Protein AF-A0A7W3SV75-F1 (afdb_monomer)

Secondary structure (DSSP, 8-state):
------------S--PPP-SS-EEEEEE-SSEEEEEETTS-EEEEE----S--------

Sequence (59 aa):
MEINGSGKEKILSPVLIPTQGKIKKAAAGTKFSLYLTTDGQLYGWGNLVVGEQIISQDN

Radius of gyration: 16.85 Å; Cα contacts (8 Å, |Δi|>4): 47; chains: 1; bounding box: 42×50×24 Å

Nearest PDB structures (foldseek):
  4uzr-a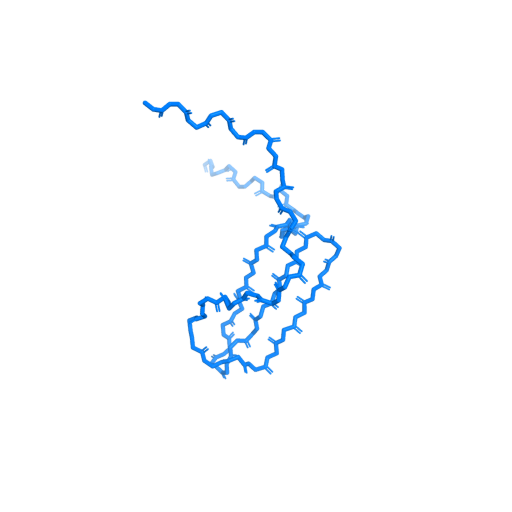ssembly1_B  TM=7.133E-01  e=6.480E-01  Pyrococcus horikoshii
  4dfw-assembly1_A  TM=6.711E-01  e=4.232E+00  Homo sapiens
  8yqu-assembly1_G  TM=4.138E-01  e=3.062E+00  African swine fever virus
  4e9d-assembly1_A  TM=6.676E-01  e=9.201E+00  Homo sapiens
  2ct4-assembly1_A  TM=2.436E-01  e=7.102E+00  Homo sapiens

InterPro domains:
  IPR009091 Regulator of chromosome condensation 1/beta-lactamase-inhibitor protein II [G3DSA:2.130.10.30] (3-56)
  IPR009091 Regulator of chromosome condensation 1/beta-lactamase-inhibitor protein II [SSF50985] (11-46)

Structure (mmCIF, N/CA/C/O backbone):
data_AF-A0A7W3SV75-F1
#
_entry.id   AF-A0A7W3SV75-F1
#
loop_
_atom_site.group_PDB
_atom_site.id
_atom_site.type_symbol
_atom_site.label_atom_id
_atom_site.label_alt_id
_atom_site.label_comp_id
_atom_site.label_asym_id
_atom_site.label_entity_id
_atom_site.label_seq_id
_atom_site.pdbx_PDB_ins_code
_atom_site.Cartn_x
_atom_site.Cartn_y
_atom_site.Cartn_z
_atom_site.occupancy
_atom_site.B_iso_or_equiv
_atom_site.auth_seq_id
_atom_site.auth_comp_id
_atom_site.auth_asym_id
_atom_site.auth_atom_id
_atom_site.pdbx_PDB_model_num
ATOM 1 N N . MET A 1 1 ? 35.214 -7.608 8.826 1.00 41.34 1 MET A N 1
ATOM 2 C CA . MET A 1 1 ? 34.254 -8.373 8.007 1.00 41.34 1 MET A CA 1
ATOM 3 C C . MET A 1 1 ? 33.594 -7.364 7.092 1.00 41.34 1 MET A C 1
ATOM 5 O O . MET A 1 1 ? 32.771 -6.585 7.548 1.00 41.34 1 MET A O 1
ATOM 9 N N . GLU A 1 2 ? 34.087 -7.260 5.866 1.00 45.25 2 GLU A N 1
ATOM 10 C CA . GLU A 1 2 ? 33.579 -6.302 4.885 1.00 45.25 2 GLU A CA 1
ATOM 11 C C . GLU A 1 2 ? 32.367 -6.917 4.190 1.00 45.25 2 GLU A C 1
ATOM 13 O O . GLU A 1 2 ? 32.480 -7.973 3.568 1.00 45.25 2 GLU A O 1
ATOM 18 N N . ILE A 1 3 ? 31.202 -6.279 4.298 1.00 55.03 3 ILE A N 1
ATOM 19 C CA . ILE A 1 3 ? 30.033 -6.654 3.500 1.00 55.03 3 ILE A CA 1
ATOM 20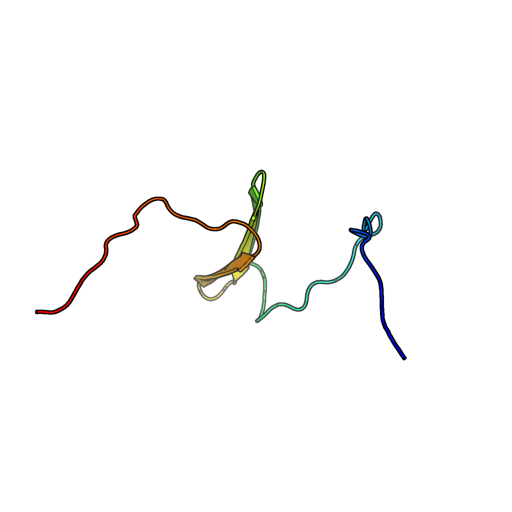 C C . ILE A 1 3 ? 30.064 -5.896 2.168 1.00 55.03 3 ILE A C 1
ATOM 22 O O . ILE A 1 3 ? 29.348 -4.923 1.953 1.00 55.03 3 ILE A O 1
ATOM 26 N N . ASN A 1 4 ? 30.916 -6.355 1.252 1.00 61.28 4 ASN A N 1
ATOM 27 C CA . ASN A 1 4 ? 30.867 -5.954 -0.153 1.00 61.28 4 ASN A CA 1
ATOM 28 C C . ASN A 1 4 ? 29.665 -6.643 -0.828 1.00 61.28 4 ASN A C 1
ATOM 30 O O . ASN A 1 4 ? 29.803 -7.705 -1.429 1.00 61.28 4 ASN A O 1
ATOM 34 N N . GLY A 1 5 ? 28.470 -6.063 -0.687 1.00 48.28 5 GLY A N 1
ATOM 35 C CA . GLY A 1 5 ? 27.226 -6.563 -1.282 1.00 48.28 5 GLY A CA 1
ATOM 36 C C . GLY A 1 5 ? 26.584 -5.541 -2.218 1.00 48.28 5 GLY A C 1
ATOM 37 O O . GLY A 1 5 ? 25.691 -4.804 -1.818 1.00 48.28 5 GLY A O 1
ATOM 38 N N . SER A 1 6 ? 27.016 -5.500 -3.478 1.00 62.03 6 SER A N 1
ATOM 39 C CA . SER A 1 6 ? 26.482 -4.631 -4.541 1.00 62.03 6 SER A CA 1
ATOM 40 C C . SER A 1 6 ? 25.256 -5.210 -5.279 1.00 62.03 6 SER A C 1
ATOM 42 O O . SER A 1 6 ? 24.947 -4.798 -6.398 1.00 62.03 6 SER A O 1
ATOM 44 N N . GLY A 1 7 ? 24.525 -6.156 -4.681 1.00 56.34 7 GLY A N 1
ATOM 45 C CA . GLY A 1 7 ? 23.371 -6.810 -5.308 1.00 56.34 7 GLY A CA 1
ATOM 46 C C . GLY A 1 7 ? 22.036 -6.331 -4.741 1.00 56.34 7 GLY A C 1
ATOM 47 O O . GLY A 1 7 ? 21.753 -6.544 -3.567 1.00 56.34 7 GLY A O 1
ATOM 48 N N . LYS A 1 8 ? 21.172 -5.740 -5.576 1.00 67.06 8 LYS A N 1
ATOM 49 C CA . LYS A 1 8 ? 19.744 -5.588 -5.245 1.00 67.06 8 LYS A CA 1
ATOM 50 C C . LYS A 1 8 ? 19.111 -6.979 -5.189 1.00 67.06 8 LYS A C 1
ATOM 52 O O . LYS A 1 8 ? 18.760 -7.532 -6.231 1.00 67.06 8 LYS A O 1
ATOM 57 N N . GLU A 1 9 ? 18.998 -7.556 -4.001 1.00 80.12 9 GLU A N 1
ATOM 58 C CA . GLU A 1 9 ? 18.362 -8.858 -3.831 1.00 80.12 9 GLU A CA 1
ATOM 59 C C . GLU A 1 9 ? 16.865 -8.758 -4.158 1.00 80.12 9 GLU A C 1
ATOM 61 O O . GLU A 1 9 ? 16.150 -7.881 -3.665 1.00 80.12 9 GLU A O 1
ATOM 66 N N . LYS A 1 10 ? 16.389 -9.624 -5.058 1.00 86.12 10 LYS A N 1
ATOM 67 C CA . LYS A 1 10 ? 14.972 -9.680 -5.421 1.00 86.12 10 LYS A CA 1
ATOM 68 C C . LYS A 1 10 ? 14.233 -10.510 -4.381 1.00 86.12 10 LYS A C 1
ATOM 70 O O . LYS A 1 10 ? 14.423 -11.719 -4.306 1.00 86.12 10 LYS A O 1
ATOM 75 N N . ILE A 1 11 ? 13.335 -9.871 -3.646 1.00 89.69 11 ILE A N 1
ATOM 76 C CA . ILE A 1 11 ? 12.385 -10.558 -2.774 1.00 89.69 11 ILE A CA 1
ATOM 77 C C . ILE A 1 11 ? 11.228 -11.062 -3.650 1.00 89.69 11 ILE A C 1
ATOM 79 O O . ILE A 1 11 ? 10.455 -10.261 -4.172 1.00 89.69 11 ILE A O 1
ATOM 83 N N . LEU A 1 12 ? 11.147 -12.381 -3.860 1.00 93.88 12 LEU A N 1
ATOM 84 C CA . LEU A 1 12 ? 10.122 -13.023 -4.707 1.00 93.88 12 LEU A CA 1
ATOM 85 C C . LEU A 1 12 ? 9.022 -13.737 -3.909 1.00 93.88 12 LEU A C 1
ATOM 87 O O . LEU A 1 12 ? 7.991 -14.099 -4.471 1.00 93.88 12 LEU A O 1
ATOM 91 N N . SER A 1 13 ? 9.231 -13.909 -2.606 1.00 95.06 13 SER A N 1
ATOM 92 C CA . SER A 1 13 ? 8.237 -14.443 -1.676 1.00 95.06 13 SER A CA 1
ATOM 93 C C . SER A 1 13 ? 7.665 -13.312 -0.821 1.00 95.06 13 SER A C 1
ATOM 95 O O . SER A 1 13 ? 8.381 -12.346 -0.550 1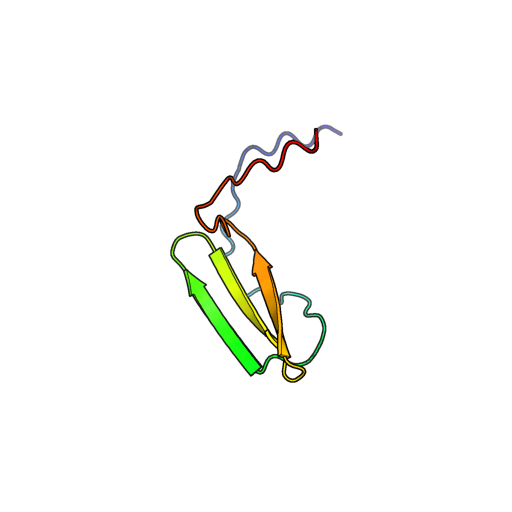.00 95.06 13 SER A O 1
ATOM 97 N N . PRO A 1 14 ? 6.406 -13.403 -0.358 1.00 94.81 14 PRO A N 1
ATOM 98 C CA . PRO A 1 14 ? 5.847 -12.407 0.547 1.00 94.81 14 PRO A CA 1
ATOM 99 C C . PRO A 1 14 ? 6.697 -12.241 1.812 1.00 94.81 14 PRO A C 1
ATOM 101 O O . PRO A 1 14 ? 7.063 -13.223 2.457 1.00 94.81 14 PRO A O 1
ATOM 104 N N . VAL A 1 15 ? 6.971 -10.990 2.182 1.00 94.00 15 VAL A N 1
ATOM 105 C CA . VAL A 1 15 ? 7.653 -10.620 3.427 1.00 94.00 15 VAL A CA 1
ATOM 106 C C . VAL A 1 15 ? 6.731 -9.707 4.220 1.00 94.00 15 VAL A C 1
ATOM 108 O O . VAL A 1 15 ? 6.152 -8.767 3.674 1.00 94.00 15 VAL A O 1
ATOM 111 N N . LEU A 1 16 ? 6.580 -9.996 5.513 1.00 93.62 16 LEU A N 1
ATOM 112 C CA . LEU A 1 16 ? 5.810 -9.150 6.413 1.00 93.62 16 LEU A CA 1
ATOM 113 C C . LEU A 1 16 ? 6.531 -7.815 6.610 1.00 93.62 16 LEU A C 1
ATOM 115 O O . LEU A 1 16 ? 7.701 -7.781 6.985 1.00 93.62 16 LEU A O 1
ATOM 119 N N . ILE A 1 17 ? 5.800 -6.721 6.420 1.00 90.88 17 ILE A N 1
ATOM 120 C CA . ILE A 1 17 ? 6.270 -5.376 6.742 1.00 90.88 17 ILE A CA 1
ATOM 121 C C . ILE A 1 17 ? 5.687 -5.000 8.107 1.00 90.88 17 ILE A C 1
ATOM 123 O O . ILE A 1 17 ? 4.462 -5.008 8.244 1.00 90.88 17 ILE A O 1
ATOM 127 N N . PRO A 1 18 ? 6.512 -4.677 9.118 1.00 92.06 18 PRO A N 1
ATOM 128 C CA . PRO A 1 18 ? 6.011 -4.160 10.387 1.00 92.06 18 PRO A CA 1
ATOM 129 C C . PRO A 1 18 ? 5.243 -2.847 10.175 1.00 92.06 18 PRO A C 1
ATOM 131 O O . PRO A 1 18 ? 5.771 -1.906 9.580 1.00 92.06 18 PRO A O 1
ATOM 134 N N . THR A 1 19 ? 4.001 -2.770 10.658 1.00 91.12 19 THR A N 1
ATOM 135 C CA . THR A 1 19 ? 3.135 -1.587 10.515 1.00 91.12 19 THR A CA 1
ATOM 136 C C . THR A 1 19 ? 2.862 -0.922 11.860 1.00 91.12 19 THR A C 1
ATOM 138 O O . THR A 1 19 ? 2.803 -1.582 12.895 1.00 91.12 19 THR A O 1
ATOM 141 N N . GLN A 1 20 ? 2.623 0.392 11.845 1.00 89.12 20 GLN A N 1
ATOM 142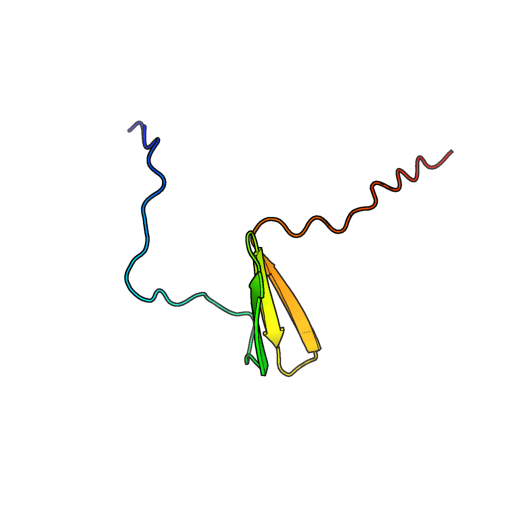 C CA . GLN A 1 20 ? 2.262 1.176 13.037 1.00 89.12 20 GLN A CA 1
ATOM 143 C C . GLN A 1 20 ? 0.750 1.116 13.333 1.00 89.12 20 GLN A C 1
ATOM 145 O O . GLN A 1 20 ? 0.098 2.133 13.538 1.00 89.12 20 GLN A O 1
ATOM 150 N N . GLY A 1 21 ? 0.168 -0.089 13.313 1.00 91.69 21 GLY A N 1
ATOM 151 C CA . GLY A 1 21 ? -1.253 -0.314 13.599 1.00 91.69 21 GLY A CA 1
ATOM 152 C C . GLY A 1 21 ? -2.023 -1.030 12.488 1.00 91.69 21 GLY A C 1
ATOM 153 O O . GLY A 1 21 ? -1.442 -1.648 11.590 1.00 91.69 21 GLY A O 1
ATOM 154 N N . LYS A 1 22 ? -3.362 -0.978 12.579 1.00 96.56 22 LYS A N 1
ATOM 155 C CA . LYS A 1 22 ? -4.274 -1.656 11.645 1.00 96.56 22 LYS A CA 1
ATOM 156 C C . LYS A 1 22 ? -4.324 -0.927 10.308 1.00 96.56 22 LYS A C 1
ATOM 158 O O . LYS A 1 22 ? -4.580 0.275 10.257 1.00 96.56 22 LYS A O 1
ATOM 163 N N . ILE A 1 23 ? -4.150 -1.678 9.225 1.00 96.94 23 ILE A N 1
ATOM 164 C CA . ILE A 1 23 ? -4.191 -1.146 7.863 1.00 96.94 23 ILE A CA 1
ATOM 165 C C . ILE A 1 23 ? -5.628 -1.111 7.352 1.00 96.94 23 ILE A C 1
ATOM 167 O O . ILE A 1 23 ? -6.345 -2.107 7.403 1.00 96.94 23 ILE A O 1
ATOM 171 N N . LYS A 1 24 ? -6.034 0.051 6.838 1.00 97.88 24 LYS A N 1
ATOM 172 C CA . LYS A 1 24 ? -7.322 0.269 6.177 1.00 97.88 24 LYS A CA 1
ATOM 173 C C . LYS A 1 24 ? -7.218 0.057 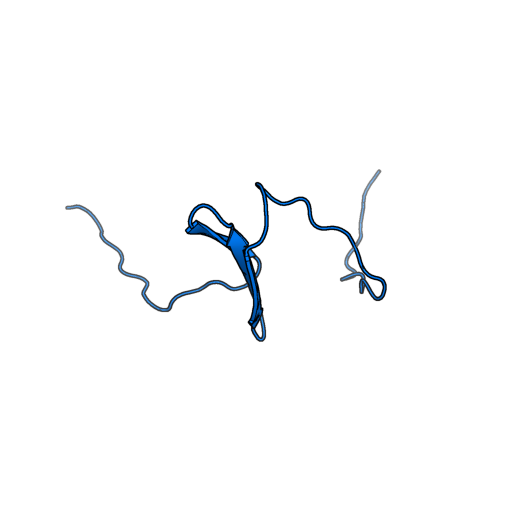4.669 1.00 97.88 24 LYS A C 1
ATOM 175 O O . LYS A 1 24 ? -8.123 -0.522 4.077 1.00 97.88 24 LYS A O 1
ATOM 180 N N . LYS A 1 25 ? -6.152 0.571 4.042 1.00 98.00 25 LYS A N 1
ATOM 181 C CA . LYS A 1 25 ? -5.900 0.495 2.590 1.00 98.00 25 LYS A CA 1
ATOM 182 C C . LYS A 1 25 ? -4.398 0.493 2.294 1.00 98.00 25 LYS A C 1
ATOM 184 O O . LYS A 1 25 ? -3.632 1.071 3.059 1.00 98.00 25 LYS A O 1
ATOM 189 N N . ALA A 1 26 ? -4.003 -0.089 1.165 1.00 9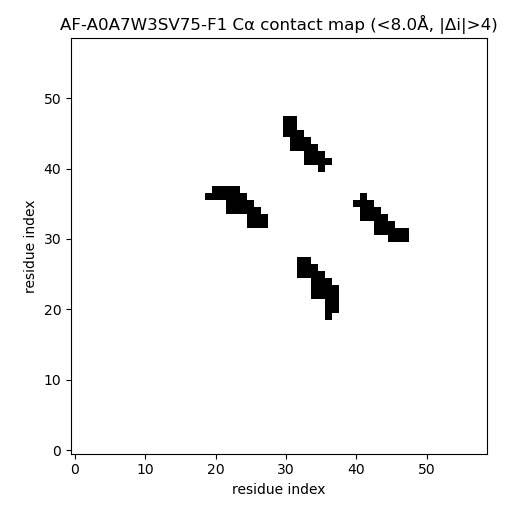6.38 26 ALA A N 1
ATOM 190 C CA . ALA A 1 26 ? -2.640 -0.036 0.635 1.00 96.38 26 ALA A CA 1
ATOM 191 C C . ALA A 1 26 ? -2.659 0.210 -0.882 1.00 96.38 26 ALA A C 1
ATOM 193 O O . ALA A 1 26 ? -3.622 -0.159 -1.555 1.00 96.38 26 ALA A O 1
ATOM 194 N N . ALA A 1 27 ? -1.609 0.842 -1.405 1.00 96.75 27 ALA A N 1
ATOM 195 C CA . ALA A 1 27 ? -1.429 1.112 -2.829 1.00 96.75 27 ALA A CA 1
ATOM 196 C C . ALA A 1 27 ? 0.057 1.042 -3.210 1.00 96.75 27 ALA A C 1
ATOM 198 O O . ALA A 1 27 ? 0.928 1.387 -2.412 1.00 96.75 27 ALA A O 1
ATOM 199 N N . ALA A 1 28 ? 0.342 0.635 -4.446 1.00 95.38 28 ALA A N 1
ATOM 200 C CA . ALA A 1 28 ? 1.688 0.619 -5.006 1.00 95.38 28 ALA A CA 1
ATOM 201 C C . ALA A 1 28 ? 1.730 1.477 -6.274 1.00 95.38 28 ALA A C 1
ATOM 203 O O . ALA A 1 28 ? 0.920 1.296 -7.181 1.00 95.38 28 ALA A O 1
ATOM 204 N N . GLY A 1 29 ? 2.671 2.418 -6.316 1.00 92.88 29 GLY A N 1
ATOM 205 C CA . GLY A 1 29 ? 3.023 3.176 -7.510 1.00 92.88 29 GLY A CA 1
ATOM 206 C C . GLY A 1 29 ? 4.278 2.609 -8.173 1.00 92.88 29 GLY A C 1
ATOM 207 O O . GLY A 1 29 ? 4.950 1.735 -7.631 1.00 92.88 29 GLY A O 1
ATOM 208 N N . THR A 1 30 ? 4.655 3.155 -9.330 1.00 93.88 30 THR A N 1
ATOM 209 C CA . THR A 1 30 ? 5.807 2.676 -10.120 1.00 93.88 30 THR A CA 1
ATOM 210 C C . THR A 1 30 ? 7.126 2.643 -9.340 1.00 93.88 30 THR A C 1
ATOM 212 O O . THR A 1 30 ? 7.997 1.827 -9.631 1.00 93.88 30 THR A O 1
ATOM 215 N N . LYS A 1 31 ? 7.307 3.546 -8.367 1.00 93.25 31 LYS A N 1
ATOM 216 C CA . LYS A 1 31 ? 8.541 3.660 -7.568 1.00 93.25 31 LYS A CA 1
ATOM 217 C C . LYS A 1 31 ? 8.292 3.827 -6.067 1.00 93.25 31 LYS A C 1
ATOM 219 O O . LYS A 1 31 ? 9.235 4.133 -5.339 1.00 93.25 31 LYS A O 1
ATOM 224 N N . PHE A 1 32 ? 7.056 3.664 -5.604 1.00 93.44 32 PHE A N 1
ATOM 225 C CA . PHE A 1 32 ? 6.695 3.884 -4.205 1.00 93.44 32 PHE A CA 1
ATOM 226 C C . PHE A 1 32 ? 5.592 2.934 -3.749 1.00 93.44 32 PHE A C 1
ATOM 228 O O . PHE A 1 32 ? 4.890 2.325 -4.555 1.00 93.44 32 PHE A O 1
ATOM 235 N N . SER A 1 33 ? 5.418 2.813 -2.442 1.00 95.12 33 SER A N 1
ATOM 236 C CA . SER A 1 33 ? 4.303 2.091 -1.830 1.00 95.12 33 SER A CA 1
ATOM 237 C C . SER A 1 33 ? 3.752 2.903 -0.669 1.00 95.12 33 SER A C 1
ATOM 239 O O . SER A 1 33 ? 4.515 3.572 0.026 1.00 95.12 33 SER A O 1
ATOM 241 N N . LEU A 1 34 ? 2.433 2.857 -0.489 1.00 95.62 34 LEU A N 1
ATOM 242 C CA . LEU A 1 34 ? 1.696 3.598 0.530 1.00 95.62 34 LEU A CA 1
ATOM 243 C C . LEU A 1 34 ? 0.763 2.667 1.300 1.00 95.62 34 LEU A C 1
ATOM 245 O O . LEU A 1 34 ? 0.171 1.750 0.721 1.00 95.62 34 LEU A O 1
ATOM 249 N N . TYR A 1 35 ? 0.543 2.970 2.575 1.00 97.19 35 TYR A N 1
ATOM 250 C CA . TYR A 1 35 ? -0.559 2.408 3.346 1.00 97.19 35 T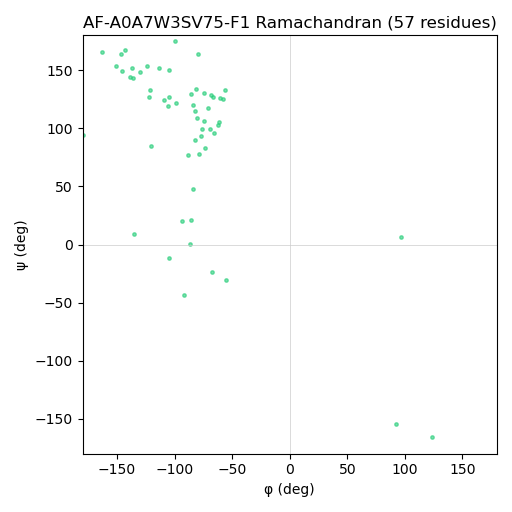YR A CA 1
ATOM 251 C C . TYR A 1 35 ? -1.219 3.457 4.242 1.00 97.19 35 TYR A C 1
ATOM 253 O O . TYR A 1 35 ? -0.560 4.339 4.786 1.00 97.19 35 TYR A O 1
ATOM 261 N N . LEU A 1 36 ? -2.538 3.339 4.389 1.00 97.25 36 LEU A N 1
ATOM 262 C CA . LEU A 1 36 ? -3.379 4.164 5.251 1.00 97.25 36 LEU A CA 1
ATOM 263 C C . LEU A 1 36 ? -3.844 3.312 6.429 1.00 97.25 36 LEU A C 1
ATOM 265 O O . LEU A 1 36 ? -4.462 2.261 6.228 1.00 97.25 36 LEU A O 1
ATOM 269 N N . THR A 1 37 ? -3.581 3.764 7.645 1.00 97.56 37 THR A N 1
ATOM 270 C CA . THR A 1 37 ? -4.056 3.120 8.870 1.00 97.56 37 THR A CA 1
ATOM 271 C C . THR A 1 37 ? -5.519 3.475 9.165 1.00 97.56 37 THR A C 1
ATOM 273 O O . THR A 1 37 ? -6.100 4.402 8.594 1.00 97.56 37 THR A O 1
ATOM 276 N N . THR A 1 38 ? -6.172 2.709 10.041 1.00 97.75 38 THR A N 1
ATOM 277 C CA . THR A 1 38 ? -7.584 2.939 10.400 1.00 97.75 38 THR A CA 1
ATOM 278 C C . THR A 1 38 ? -7.825 4.234 11.175 1.00 97.75 38 THR A C 1
ATOM 280 O O . THR A 1 38 ? -8.941 4.744 11.130 1.00 97.75 38 THR A O 1
ATOM 283 N N . ASP A 1 39 ? -6.803 4.758 11.851 1.00 96.94 39 ASP A N 1
ATOM 284 C CA . ASP A 1 39 ? -6.805 6.044 12.566 1.00 96.94 39 ASP A CA 1
ATOM 285 C C . ASP A 1 39 ? -6.451 7.245 11.663 1.00 96.94 39 ASP A C 1
ATOM 287 O O . ASP A 1 39 ? -6.466 8.381 12.125 1.00 96.94 39 ASP A O 1
ATOM 291 N N . GLY A 1 40 ? -6.197 7.017 10.367 1.00 96.62 40 GLY A N 1
ATOM 292 C CA . GLY A 1 40 ? -6.038 8.079 9.370 1.00 96.62 40 GLY A CA 1
ATOM 293 C C . GLY A 1 40 ? -4.599 8.491 9.064 1.00 96.62 40 GLY A C 1
ATOM 294 O O . GLY A 1 40 ? -4.406 9.430 8.295 1.00 96.62 40 GLY A O 1
ATOM 295 N N . GLN A 1 41 ? -3.595 7.797 9.601 1.00 96.81 41 GLN A N 1
ATOM 296 C CA . GLN A 1 41 ? -2.187 8.073 9.309 1.00 96.81 41 GLN A CA 1
ATOM 297 C C . GLN A 1 41 ? -1.757 7.435 7.974 1.00 96.81 41 GLN A C 1
ATOM 299 O O . GLN A 1 41 ? -2.057 6.273 7.682 1.00 96.81 41 GLN A O 1
ATOM 304 N N . LEU A 1 42 ? -1.055 8.205 7.138 1.00 94.75 42 LEU A N 1
ATOM 305 C CA . LEU A 1 42 ? -0.520 7.753 5.852 1.00 94.75 42 LEU A CA 1
ATOM 306 C C . LEU A 1 42 ? 0.988 7.527 5.970 1.00 94.75 42 LEU A C 1
ATOM 308 O O . LEU A 1 42 ? 1.727 8.430 6.351 1.00 94.75 42 LEU A O 1
ATOM 312 N N . TYR A 1 43 ? 1.440 6.340 5.580 1.00 94.38 43 TYR A N 1
ATOM 313 C CA . TYR A 1 43 ? 2.850 5.969 5.565 1.00 94.38 43 TYR A CA 1
ATOM 314 C C . TYR A 1 43 ? 3.256 5.508 4.175 1.00 94.38 43 TYR A C 1
ATOM 316 O O . TYR A 1 43 ? 2.439 4.986 3.413 1.00 94.38 43 TYR A O 1
ATOM 324 N N . GLY A 1 44 ? 4.538 5.650 3.858 1.00 93.31 44 GLY A N 1
ATOM 325 C CA . GLY A 1 44 ? 5.063 5.193 2.587 1.00 93.31 44 GLY A C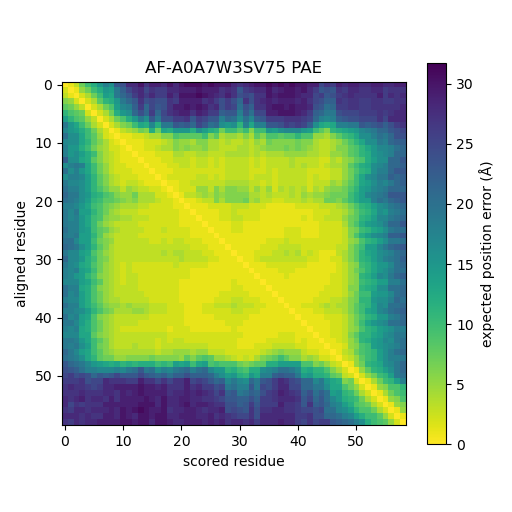A 1
ATOM 326 C C . GLY A 1 44 ? 6.571 5.068 2.561 1.00 93.31 44 GLY A C 1
ATOM 327 O O . GLY A 1 44 ? 7.277 5.594 3.417 1.00 93.31 44 GLY A O 1
ATOM 328 N N . TRP A 1 45 ? 7.050 4.379 1.536 1.00 92.62 45 TRP A N 1
ATOM 329 C CA . TRP A 1 45 ? 8.468 4.267 1.216 1.00 92.62 45 TRP A CA 1
ATOM 330 C C . TRP A 1 45 ? 8.676 4.273 -0.300 1.00 92.62 45 TRP A C 1
ATOM 332 O O . TRP A 1 45 ? 7.737 4.117 -1.087 1.00 92.62 45 TRP A O 1
ATOM 342 N N . GLY A 1 46 ? 9.934 4.433 -0.708 1.00 90.88 46 GLY A N 1
ATOM 343 C CA . GLY A 1 46 ? 10.329 4.587 -2.105 1.00 90.88 46 GLY A CA 1
ATOM 344 C C . GLY A 1 46 ? 10.392 6.055 -2.522 1.00 90.88 46 GLY A C 1
ATOM 345 O O . GLY A 1 46 ? 10.637 6.939 -1.704 1.00 90.88 46 GLY A O 1
ATOM 346 N N . ASN A 1 47 ? 10.213 6.318 -3.813 1.00 90.19 47 ASN A N 1
ATOM 347 C CA . ASN A 1 47 ? 10.268 7.668 -4.357 1.00 90.19 47 ASN A CA 1
ATOM 348 C C . ASN A 1 47 ? 8.921 8.377 -4.156 1.00 90.19 47 ASN A C 1
ATOM 350 O O . ASN A 1 47 ? 8.028 8.281 -4.997 1.00 90.19 47 ASN A O 1
ATOM 354 N N . LEU A 1 48 ? 8.802 9.060 -3.019 1.00 80.88 48 LEU A N 1
ATOM 355 C CA . LEU A 1 48 ? 7.644 9.864 -2.628 1.00 80.88 48 LEU A CA 1
ATOM 356 C C . LEU A 1 48 ? 7.786 11.340 -3.020 1.00 80.88 48 LEU A C 1
ATOM 358 O O . LEU A 1 48 ? 7.129 12.182 -2.415 1.00 80.88 48 LEU A O 1
ATOM 362 N N . VAL A 1 49 ? 8.659 11.676 -3.979 1.00 78.06 49 VAL A N 1
ATOM 363 C CA . VAL A 1 49 ? 8.849 13.072 -4.388 1.00 78.06 49 VAL A CA 1
ATOM 364 C C . VAL A 1 49 ? 7.537 13.597 -4.967 1.00 78.06 49 VAL A C 1
ATOM 366 O O . VAL A 1 49 ? 7.169 13.310 -6.105 1.00 78.06 49 VAL A O 1
ATOM 369 N N . VAL A 1 50 ? 6.840 14.381 -4.152 1.00 62.31 50 VAL A N 1
ATOM 370 C CA . VAL A 1 50 ? 5.862 15.364 -4.594 1.00 62.31 50 VAL A CA 1
ATOM 371 C C . VAL A 1 50 ? 6.700 16.464 -5.231 1.00 62.31 50 VAL A C 1
ATOM 373 O O . VAL A 1 50 ? 7.596 17.008 -4.589 1.00 62.31 50 VAL A O 1
ATOM 376 N N . GLY A 1 51 ? 6.515 16.710 -6.525 1.00 56.84 51 GLY A N 1
ATOM 377 C CA . GLY A 1 51 ? 7.215 17.805 -7.179 1.00 56.84 51 GLY A CA 1
ATOM 378 C C . GLY A 1 51 ? 6.797 19.115 -6.528 1.00 56.84 51 GLY A C 1
ATOM 379 O O . GLY A 1 51 ? 5.673 19.529 -6.745 1.00 56.84 51 GLY A O 1
ATOM 380 N N . GLU A 1 52 ? 7.680 19.699 -5.719 1.00 56.72 52 GLU A N 1
ATOM 381 C CA . GLU A 1 52 ? 7.771 21.128 -5.402 1.00 56.72 52 GLU A CA 1
ATOM 382 C C . GLU A 1 52 ? 8.949 21.331 -4.442 1.00 56.72 52 GLU A C 1
ATOM 384 O O . GLU A 1 52 ? 8.835 21.199 -3.226 1.00 56.72 52 GLU A O 1
ATOM 389 N N . GLN A 1 53 ? 10.124 21.648 -4.987 1.00 52.41 53 GLN A N 1
ATOM 390 C CA . GLN A 1 53 ? 11.188 22.215 -4.167 1.00 52.41 53 GLN A CA 1
ATOM 391 C C . GLN A 1 53 ? 10.873 23.699 -3.951 1.00 52.41 53 GLN A C 1
ATOM 393 O O . GLN A 1 53 ? 11.438 24.563 -4.617 1.00 52.41 53 GLN A O 1
ATOM 398 N N . ILE A 1 54 ? 9.944 24.002 -3.041 1.00 44.97 54 ILE A N 1
ATOM 399 C CA . ILE A 1 54 ? 9.875 25.337 -2.445 1.00 44.97 54 ILE A CA 1
ATOM 400 C C . ILE A 1 54 ? 11.010 25.410 -1.425 1.00 44.97 54 ILE A C 1
ATOM 402 O O . ILE A 1 54 ? 10.920 24.895 -0.315 1.00 44.97 54 ILE A O 1
ATOM 406 N N . ILE A 1 55 ? 12.116 26.025 -1.836 1.00 49.09 55 ILE A N 1
ATOM 407 C CA . ILE A 1 55 ? 13.085 26.588 -0.901 1.00 49.09 55 ILE A CA 1
ATOM 408 C C . ILE A 1 55 ? 12.428 27.800 -0.231 1.00 49.09 55 ILE A C 1
ATOM 410 O O . ILE A 1 55 ? 12.399 28.885 -0.801 1.00 49.09 55 ILE A O 1
ATOM 414 N N . SER A 1 56 ? 11.901 27.649 0.982 1.00 53.44 56 SER A N 1
ATOM 415 C CA . SER A 1 56 ? 11.835 28.799 1.883 1.00 53.44 56 SER A CA 1
ATOM 416 C C . SER A 1 56 ? 13.243 28.997 2.450 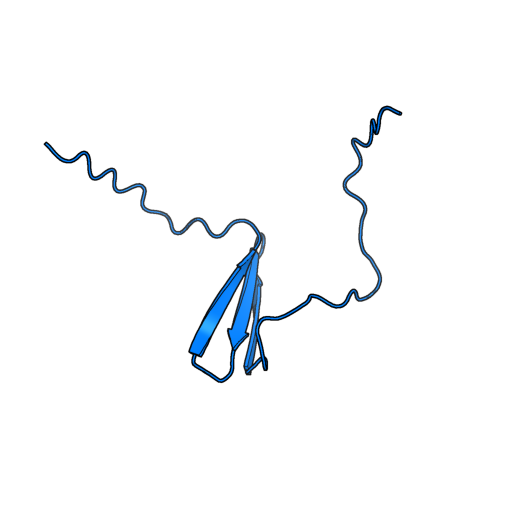1.00 53.44 56 SER A C 1
ATOM 418 O O . SER A 1 56 ? 13.640 28.325 3.399 1.00 53.44 56 SER A O 1
ATOM 420 N N . GLN A 1 57 ? 14.040 29.857 1.807 1.00 40.78 57 GLN A N 1
ATOM 421 C CA . GLN A 1 57 ? 15.103 30.555 2.524 1.00 40.78 57 GLN A CA 1
ATOM 422 C C . GLN A 1 57 ? 14.408 31.626 3.357 1.00 40.78 57 GLN A C 1
ATOM 424 O O . GLN A 1 57 ? 13.896 32.601 2.808 1.00 40.78 57 GLN A O 1
ATOM 429 N N . ASP A 1 58 ? 14.343 31.391 4.663 1.00 49.22 58 ASP A N 1
ATOM 430 C CA . ASP A 1 58 ? 14.074 32.446 5.629 1.00 49.22 58 ASP A CA 1
ATOM 431 C C . ASP A 1 58 ? 15.156 33.530 5.462 1.00 49.22 58 ASP A C 1
ATOM 433 O O . ASP A 1 58 ? 16.351 33.221 5.492 1.00 49.22 58 ASP A O 1
ATOM 437 N N . ASN A 1 59 ? 14.724 34.776 5.255 1.00 39.12 59 ASN A N 1
ATOM 438 C CA . ASN A 1 59 ? 15.532 35.996 5.364 1.00 39.12 59 ASN A CA 1
ATOM 439 C C . ASN A 1 59 ? 14.988 36.827 6.525 1.00 39.12 59 ASN A C 1
ATOM 441 O O . ASN A 1 59 ? 13.745 36.980 6.582 1.00 39.12 59 ASN A O 1
#

Mean predicted aligned error: 11.0 Å

Organism: NCBI:txid1572857

pLDDT: mean 80.69, std 19.7, range [39.12, 98.0]

Foldseek 3Di:
DDPPDPDPDDDPDDDDDDDPAAWPDKDDDPFKIWTAHPVGDIDMDGPPDPPDPPPPPDD

Solvent-accessible surface area (backbone atoms only — not comparable to full-atom values): 4308 Å² total; per-residue (Å²): 136,82,85,88,72,94,67,89,78,79,82,86,66,95,74,92,74,93,66,101,64,59,76,67,49,74,51,77,55,100,58,27,40,39,38,32,31,73,89,70,52,77,48,72,52,70,67,74,80,69,93,70,90,75,80,80,76,87,127